Protein AF-A0A8H7B461-F1 (afdb_monomer)

Nearest PDB structures (foldseek):
  5g5c-assembly1_A-2  TM=7.232E-01  e=7.282E-02  Pyrococcus furiosus
  5g5m-assembly1_B  TM=7.305E-01  e=1.216E-01  Pyrococcus furiosus
  5lcn-assembly2_D  TM=7.227E-01  e=2.030E-01  Pyrococcus furiosus DSM 3638
  5g5m-assembly1_A  TM=7.298E-01  e=2.164E-01  Pyrococcus furiosus
  5lcn-assembly1_A  TM=4.298E-01  e=2.307E-01  Pyrococcus furiosus DSM 3638

Sequence (161 aa):
MIKWNYMSNFLVKWGEPAITSTSLQIGGVLGNPAHLPDIPLEETLLDESHNNNLLTCFKRNGFSNPIAYYLNDTLNEEYAERSENNGVLDFPILFIDTKRDTTCTLSMAPKMAEEQERYVENLTFETIEAGHWPHLERPAEINKLIKKWLVTKLGFVLLQL

InterPro domains:
  IPR029058 Alpha/Beta hydrolase fold [G3DSA:3.40.50.1820] (4-154)
  IPR029058 Alpha/Beta hydrolase fold [SSF53474] (46-150)

Organism: NCBI:txid1187904

Mean predicted aligned error: 7.68 Å

Solvent-accessible surface area (backbone atoms only — not comparable to full-atom values): 10128 Å² total; per-residue (Å²): 134,84,78,80,75,79,69,92,72,79,71,79,60,84,95,54,82,57,95,61,70,54,16,79,82,53,58,35,86,78,28,53,76,92,72,56,77,91,73,58,57,88,83,52,86,50,55,71,67,56,48,52,51,51,51,53,51,39,74,74,63,51,61,63,67,75,52,48,75,79,73,40,65,69,60,53,49,65,52,56,73,69,41,64,75,84,60,45,40,82,55,85,43,80,48,77,34,25,78,60,23,90,83,77,25,44,95,80,29,64,69,59,37,53,51,46,62,73,34,32,75,38,70,42,81,46,76,45,98,29,44,82,54,37,67,65,76,37,43,70,59,50,52,47,52,51,52,51,44,40,37,76,75,70,66,51,77,82,72,90,126

pLDDT: mean 84.19, std 16.37, range [23.03, 97.88]

Structure (mmCIF, N/CA/C/O backbone):
data_AF-A0A8H7B461-F1
#
_entry.id   AF-A0A8H7B461-F1
#
loop_
_atom_site.group_PDB
_atom_site.id
_atom_site.type_symbol
_atom_site.label_atom_id
_atom_site.label_alt_id
_atom_site.label_comp_id
_atom_site.label_asym_id
_atom_site.label_entity_id
_atom_site.label_seq_id
_atom_site.pdbx_PDB_ins_code
_atom_site.Cartn_x
_atom_site.Cartn_y
_atom_site.Cartn_z
_atom_site.occupancy
_atom_site.B_iso_or_equiv
_atom_site.auth_seq_id
_atom_site.auth_comp_id
_atom_site.auth_asym_id
_atom_site.auth_atom_id
_atom_site.pdbx_PDB_model_num
ATOM 1 N N . MET A 1 1 ? 18.172 -16.268 -14.153 1.00 27.38 1 MET A N 1
ATOM 2 C CA . MET A 1 1 ? 18.000 -16.516 -12.707 1.00 27.38 1 MET A CA 1
ATOM 3 C C . MET A 1 1 ? 18.497 -15.296 -11.950 1.00 27.38 1 MET A C 1
ATOM 5 O O . MET A 1 1 ? 19.620 -15.272 -11.446 1.00 27.38 1 MET A O 1
ATOM 9 N N . ILE A 1 2 ? 17.683 -14.242 -11.949 1.00 26.25 2 ILE A N 1
ATOM 10 C CA . ILE A 1 2 ? 17.952 -13.054 -11.146 1.00 26.25 2 ILE A CA 1
ATOM 11 C C . ILE A 1 2 ? 17.756 -13.472 -9.688 1.00 26.25 2 ILE A C 1
ATOM 13 O O . ILE A 1 2 ? 16.666 -13.845 -9.260 1.00 26.25 2 ILE A O 1
ATOM 17 N N . LYS A 1 3 ? 18.851 -13.504 -8.923 1.00 23.03 3 LYS A N 1
ATOM 18 C CA . LYS A 1 3 ? 18.783 -13.710 -7.477 1.00 23.03 3 LYS A CA 1
ATOM 19 C C . LYS A 1 3 ? 18.205 -12.440 -6.868 1.00 23.03 3 LYS A C 1
ATOM 21 O O . LYS A 1 3 ? 18.924 -11.459 -6.696 1.00 23.03 3 LYS A O 1
ATOM 26 N N . TRP A 1 4 ? 16.921 -12.473 -6.525 1.00 33.81 4 TRP A N 1
ATOM 27 C CA . TRP A 1 4 ? 16.349 -11.536 -5.568 1.00 33.81 4 TRP A CA 1
ATOM 28 C C . TRP A 1 4 ? 17.074 -11.744 -4.238 1.00 33.81 4 TRP A C 1
ATOM 30 O O . TRP A 1 4 ? 16.781 -12.670 -3.481 1.00 33.81 4 TRP A O 1
ATOM 40 N N . ASN A 1 5 ? 18.094 -10.926 -3.983 1.00 31.31 5 ASN A N 1
ATOM 41 C CA . ASN A 1 5 ? 18.723 -10.869 -2.675 1.00 31.31 5 ASN A CA 1
ATOM 42 C C . ASN A 1 5 ? 17.731 -10.186 -1.739 1.00 31.31 5 ASN A C 1
ATOM 44 O O . ASN A 1 5 ? 17.687 -8.962 -1.649 1.00 31.31 5 ASN A O 1
ATOM 48 N N . TYR A 1 6 ? 16.924 -10.989 -1.050 1.00 40.50 6 TYR A N 1
ATOM 49 C CA . TYR A 1 6 ? 16.232 -10.534 0.143 1.00 40.50 6 TYR A CA 1
ATOM 50 C C . TYR A 1 6 ? 17.296 -10.066 1.145 1.00 40.50 6 TYR A C 1
ATOM 52 O O . TYR A 1 6 ? 18.021 -10.874 1.728 1.00 40.50 6 TYR A O 1
ATOM 60 N N . MET A 1 7 ? 17.441 -8.750 1.296 1.00 39.16 7 MET A N 1
ATOM 61 C CA . MET A 1 7 ? 18.303 -8.162 2.314 1.00 39.16 7 MET A CA 1
ATOM 62 C C . MET A 1 7 ? 17.564 -8.235 3.646 1.00 39.16 7 MET A C 1
ATOM 64 O O . MET A 1 7 ? 16.820 -7.332 4.010 1.00 39.16 7 MET A O 1
ATOM 68 N N . SER A 1 8 ? 17.778 -9.322 4.385 1.00 38.62 8 SER A N 1
ATOM 69 C CA . SER A 1 8 ? 17.088 -9.630 5.644 1.00 38.62 8 SER A CA 1
ATOM 70 C C . SER A 1 8 ? 17.369 -8.662 6.805 1.00 38.62 8 SER A C 1
ATOM 72 O O . SER A 1 8 ? 16.963 -8.946 7.922 1.00 38.62 8 SER A O 1
ATOM 74 N N . ASN A 1 9 ? 18.078 -7.551 6.574 1.00 38.34 9 ASN A N 1
ATOM 75 C CA . ASN A 1 9 ? 18.570 -6.629 7.602 1.00 38.34 9 ASN A CA 1
ATOM 76 C C . ASN A 1 9 ? 18.492 -5.157 7.158 1.00 38.34 9 ASN A C 1
ATOM 78 O O . ASN A 1 9 ? 19.420 -4.386 7.412 1.00 38.34 9 ASN A O 1
ATOM 82 N N . PHE A 1 10 ? 17.420 -4.736 6.479 1.00 51.31 10 PHE A N 1
ATOM 83 C CA . PHE A 1 10 ? 17.194 -3.304 6.270 1.00 51.31 10 PHE A CA 1
ATOM 84 C C . PHE A 1 10 ? 16.659 -2.680 7.566 1.00 51.31 10 PHE A C 1
ATOM 86 O O . PHE A 1 10 ? 15.466 -2.442 7.729 1.00 51.31 10 PHE A O 1
ATOM 93 N N . LEU A 1 11 ? 17.548 -2.471 8.538 1.00 50.94 11 LEU A N 1
ATOM 94 C CA . LEU A 1 11 ? 17.248 -1.592 9.660 1.00 50.94 11 LEU A CA 1
ATOM 95 C C . LEU A 1 11 ? 17.226 -0.172 9.100 1.00 50.94 11 LEU A C 1
ATOM 97 O O . LEU A 1 11 ? 18.268 0.344 8.691 1.00 50.94 11 LEU A O 1
ATOM 101 N N . VAL A 1 12 ? 16.043 0.440 9.056 1.00 55.84 12 VAL A N 1
ATOM 102 C CA . VAL A 1 12 ? 15.899 1.867 8.759 1.00 55.84 12 VAL A CA 1
ATOM 103 C C . VAL A 1 12 ? 16.792 2.627 9.738 1.00 55.84 12 VAL A C 1
ATOM 105 O O . VAL A 1 12 ? 16.554 2.636 10.947 1.00 55.84 12 VAL A O 1
ATOM 108 N N . LYS A 1 13 ? 17.867 3.230 9.225 1.00 59.75 13 LYS A N 1
ATOM 109 C CA . LYS A 1 13 ? 18.731 4.098 10.019 1.00 59.75 13 LYS A CA 1
ATOM 110 C C . LYS A 1 13 ? 18.095 5.473 10.094 1.00 59.75 13 LYS A C 1
ATOM 112 O O . LYS A 1 13 ? 18.100 6.238 9.134 1.00 59.75 13 LYS A O 1
ATOM 117 N N . TRP A 1 14 ? 17.518 5.768 11.248 1.00 64.00 14 TRP A N 1
ATOM 118 C CA . TRP A 1 14 ? 16.858 7.040 11.496 1.00 64.00 14 TRP A CA 1
ATOM 119 C C . TRP A 1 14 ? 17.829 8.217 11.360 1.00 64.00 14 TRP A C 1
ATOM 121 O O . TRP A 1 14 ? 18.915 8.198 11.932 1.00 64.00 14 TRP A O 1
ATOM 131 N N . GLY A 1 15 ? 17.405 9.256 10.636 1.00 69.69 15 GLY A N 1
ATOM 132 C CA . GLY A 1 15 ? 18.179 10.486 10.441 1.00 69.69 15 GLY A CA 1
ATOM 133 C C . GLY A 1 15 ? 19.236 10.418 9.335 1.00 69.69 15 GLY A C 1
ATOM 134 O O . GLY A 1 15 ? 19.854 11.438 9.041 1.00 69.69 15 GLY A O 1
ATOM 135 N N . GLU A 1 16 ? 19.428 9.260 8.700 1.00 75.94 16 GLU A N 1
ATOM 136 C CA . GLU A 1 16 ? 20.249 9.139 7.494 1.00 75.94 16 GLU A CA 1
ATOM 137 C C . GLU A 1 16 ? 19.377 9.269 6.228 1.00 75.94 16 GLU A C 1
ATOM 139 O O . GLU A 1 16 ? 18.188 8.932 6.257 1.00 75.94 16 GLU A O 1
ATOM 144 N N . PRO A 1 17 ? 19.934 9.753 5.101 1.00 73.00 17 PRO A N 1
ATOM 145 C CA . PRO A 1 17 ? 19.207 9.793 3.838 1.00 73.00 17 PRO A CA 1
ATOM 146 C C . PRO A 1 17 ? 18.762 8.390 3.393 1.00 73.00 17 PRO A C 1
ATOM 148 O O . PRO A 1 17 ? 19.537 7.434 3.450 1.00 73.00 17 PRO A O 1
ATOM 151 N N . ALA A 1 18 ? 17.513 8.263 2.933 1.00 73.00 18 ALA A N 1
ATOM 152 C CA . ALA A 1 18 ? 16.991 7.008 2.394 1.00 73.00 18 ALA A CA 1
ATOM 153 C C . ALA A 1 18 ? 17.795 6.548 1.164 1.00 73.00 18 ALA A C 1
ATOM 155 O O . ALA A 1 18 ? 18.366 7.365 0.449 1.00 73.00 18 ALA A O 1
ATOM 156 N N . ILE A 1 19 ? 17.786 5.251 0.843 1.00 71.44 19 ILE A N 1
ATOM 157 C CA . ILE A 1 19 ? 18.539 4.711 -0.312 1.00 71.44 19 ILE A CA 1
ATOM 158 C C . ILE A 1 19 ? 18.161 5.351 -1.657 1.00 71.44 19 ILE A C 1
ATOM 160 O O . ILE A 1 19 ? 18.951 5.334 -2.594 1.00 71.44 19 ILE A O 1
ATOM 164 N N . THR A 1 20 ? 16.969 5.941 -1.752 1.00 74.69 20 THR A N 1
ATOM 165 C CA . THR A 1 20 ? 16.484 6.655 -2.935 1.00 74.69 20 THR A CA 1
ATOM 166 C C . THR A 1 20 ? 16.778 8.160 -2.906 1.00 74.69 20 THR A C 1
ATOM 168 O O . THR A 1 20 ? 16.506 8.839 -3.897 1.00 74.69 20 THR A O 1
ATOM 171 N N . SER A 1 21 ? 17.371 8.712 -1.843 1.00 76.94 21 SER A N 1
ATOM 172 C CA . SER A 1 21 ? 17.607 10.160 -1.707 1.00 76.94 21 SER A CA 1
ATOM 173 C C . SER A 1 21 ? 18.624 10.699 -2.716 1.00 76.94 21 SER A C 1
ATOM 175 O O . SER A 1 21 ? 18.620 11.883 -3.039 1.00 76.94 21 SER A O 1
ATOM 177 N N . THR A 1 22 ? 19.502 9.835 -3.228 1.00 79.75 22 THR A N 1
ATOM 178 C CA . THR A 1 22 ? 20.505 10.170 -4.247 1.00 79.75 22 THR A CA 1
ATOM 179 C C . THR A 1 22 ? 20.089 9.735 -5.651 1.00 79.75 22 THR A C 1
ATOM 181 O O . THR A 1 22 ? 20.884 9.874 -6.578 1.00 79.75 22 THR A O 1
ATOM 184 N N . SER A 1 23 ? 18.844 9.274 -5.852 1.00 78.44 23 SER A N 1
ATOM 185 C CA . SER A 1 23 ? 18.367 8.742 -7.143 1.00 78.44 23 SER A CA 1
ATOM 186 C C . SER A 1 23 ? 18.626 9.696 -8.307 1.00 78.44 23 SER A C 1
ATOM 188 O O . SER A 1 23 ? 19.055 9.264 -9.369 1.00 78.44 23 SER A O 1
ATOM 190 N N . LEU A 1 24 ? 18.436 11.005 -8.111 1.00 75.50 24 LEU A N 1
ATOM 191 C CA . LEU A 1 24 ? 18.713 11.999 -9.153 1.00 75.50 24 LEU A CA 1
ATOM 192 C C . LEU A 1 24 ? 20.197 12.043 -9.551 1.00 75.50 24 LEU A C 1
ATOM 194 O O . LEU A 1 24 ? 20.507 12.196 -10.728 1.00 75.50 24 LEU A O 1
ATOM 198 N N . GLN A 1 25 ? 21.110 11.866 -8.593 1.00 79.56 25 GLN A N 1
ATOM 199 C CA . GLN A 1 25 ? 22.557 11.874 -8.840 1.00 79.56 25 GLN A CA 1
ATOM 200 C C . GLN A 1 25 ? 23.012 10.629 -9.610 1.00 79.56 25 GLN A C 1
ATOM 202 O O . GLN A 1 25 ? 23.961 10.705 -10.386 1.00 79.56 25 GLN A O 1
ATOM 207 N N . ILE A 1 26 ? 22.329 9.496 -9.418 1.00 76.75 26 ILE A N 1
ATOM 208 C CA . ILE A 1 26 ? 22.660 8.215 -10.060 1.00 76.75 26 ILE A CA 1
ATOM 209 C C . ILE A 1 26 ? 21.842 7.932 -11.334 1.00 76.75 26 ILE A C 1
ATOM 211 O O . ILE A 1 26 ? 21.963 6.853 -11.912 1.00 76.75 26 ILE A O 1
ATOM 215 N N . GLY A 1 27 ? 21.039 8.895 -11.804 1.00 74.19 27 GLY A N 1
ATOM 216 C CA . GLY A 1 27 ? 20.271 8.786 -13.052 1.00 74.19 27 GLY A CA 1
ATOM 217 C C . GLY A 1 27 ? 18.899 8.111 -12.930 1.00 74.19 27 GLY A C 1
ATOM 218 O O . GLY A 1 27 ? 18.326 7.724 -13.943 1.00 74.19 27 GLY A O 1
ATOM 219 N N . GLY A 1 28 ? 18.361 7.990 -11.716 1.00 74.69 28 GLY A N 1
ATOM 220 C CA . GLY A 1 28 ? 17.060 7.397 -11.400 1.00 74.69 28 GLY A CA 1
ATOM 221 C C . GLY A 1 28 ? 17.162 6.300 -10.339 1.00 74.69 28 GLY A C 1
ATOM 222 O O . GLY A 1 28 ? 18.246 5.813 -10.038 1.00 74.69 28 GLY A O 1
ATOM 223 N N . VAL A 1 29 ? 16.020 5.874 -9.788 1.00 71.62 29 VAL A N 1
ATOM 224 C CA . VAL A 1 29 ? 15.956 4.799 -8.768 1.00 71.62 29 VAL A CA 1
ATOM 225 C C . VAL A 1 29 ? 16.550 3.484 -9.287 1.00 71.62 29 VAL A C 1
ATOM 227 O O . VAL A 1 29 ? 17.130 2.717 -8.527 1.00 71.62 29 VAL A O 1
ATOM 230 N N . LEU A 1 30 ? 16.432 3.240 -10.593 1.00 70.50 30 LEU A N 1
ATOM 231 C CA . LEU A 1 30 ? 16.970 2.054 -11.257 1.00 70.50 30 LEU A CA 1
ATOM 232 C C . LEU A 1 30 ? 18.292 2.339 -12.001 1.00 70.50 30 LEU A C 1
ATOM 234 O O . LEU A 1 30 ? 18.812 1.474 -12.699 1.00 70.50 30 LEU A O 1
ATOM 238 N N . GLY A 1 31 ? 18.857 3.540 -11.848 1.00 73.00 31 GLY A N 1
ATOM 239 C CA . GLY A 1 31 ? 20.052 3.974 -12.566 1.00 73.00 31 GLY A CA 1
ATOM 240 C C . GLY A 1 31 ? 19.810 4.216 -14.060 1.00 73.00 31 GLY A C 1
ATOM 241 O O . GLY A 1 31 ? 18.706 4.559 -14.480 1.00 73.00 31 GLY A O 1
ATOM 242 N N . ASN A 1 32 ? 20.860 4.055 -14.872 1.00 77.62 32 ASN A N 1
ATOM 243 C CA . ASN A 1 32 ? 20.802 4.287 -16.317 1.00 77.62 32 ASN A CA 1
ATOM 244 C C . ASN A 1 32 ? 19.852 3.280 -17.008 1.00 77.62 32 ASN A C 1
ATOM 246 O O . ASN A 1 32 ? 20.156 2.083 -16.998 1.00 77.62 32 ASN A O 1
ATOM 250 N N . PRO A 1 33 ? 18.781 3.741 -17.690 1.00 75.06 33 PRO A N 1
ATOM 251 C CA . PRO A 1 33 ? 17.843 2.870 -18.400 1.00 75.06 33 PRO A CA 1
ATOM 252 C C . PRO A 1 33 ? 18.496 1.920 -19.412 1.00 75.06 33 PRO A C 1
ATOM 254 O O . PRO A 1 33 ? 17.998 0.820 -19.622 1.00 75.06 33 PRO A O 1
ATOM 257 N N . ALA A 1 34 ? 19.628 2.310 -20.012 1.00 79.62 34 ALA A N 1
ATOM 258 C CA . ALA A 1 34 ? 20.362 1.480 -20.968 1.00 79.62 34 ALA A CA 1
ATOM 259 C C . ALA A 1 34 ? 21.005 0.226 -20.344 1.00 79.62 34 ALA A C 1
ATOM 261 O O . ALA A 1 34 ? 21.441 -0.658 -21.076 1.00 79.62 34 ALA A O 1
ATOM 262 N N . HIS A 1 35 ? 21.102 0.155 -19.013 1.00 80.75 35 HIS A N 1
ATOM 263 C CA . HIS A 1 35 ? 21.707 -0.962 -18.281 1.00 80.75 35 HIS A CA 1
ATOM 264 C C . HIS A 1 35 ? 20.687 -1.775 -17.474 1.00 80.75 35 HIS A C 1
ATOM 266 O O . HIS A 1 35 ? 21.085 -2.636 -16.687 1.00 80.75 35 HIS A O 1
ATOM 272 N N . LEU A 1 36 ? 19.388 -1.505 -17.633 1.00 81.00 36 LEU A N 1
ATOM 273 C CA . LEU A 1 36 ? 18.360 -2.286 -16.956 1.00 81.00 36 LEU A CA 1
ATOM 274 C C . LEU A 1 36 ? 18.298 -3.694 -17.557 1.00 81.00 36 LEU A C 1
ATOM 276 O O . LEU A 1 36 ? 18.273 -3.823 -18.781 1.00 81.00 36 LEU A O 1
ATOM 280 N N . PRO A 1 37 ? 18.291 -4.752 -16.728 1.00 82.19 37 PRO A N 1
ATOM 281 C CA . PRO A 1 37 ? 18.117 -6.101 -17.233 1.00 82.19 37 PRO A CA 1
ATOM 282 C C . PRO A 1 37 ? 16.696 -6.269 -17.774 1.00 82.19 37 PRO A C 1
ATOM 284 O O . PRO A 1 37 ? 15.734 -5.818 -17.150 1.00 82.19 37 PRO A O 1
ATOM 287 N N . ASP A 1 38 ? 16.560 -6.986 -18.886 1.00 84.75 38 ASP A N 1
ATOM 288 C CA . ASP A 1 38 ? 15.263 -7.514 -19.296 1.00 84.75 38 ASP A CA 1
ATOM 289 C C . ASP A 1 38 ? 14.856 -8.610 -18.304 1.00 84.75 38 ASP A C 1
ATOM 291 O O . ASP A 1 38 ? 15.493 -9.664 -18.221 1.00 84.75 38 ASP A O 1
ATOM 295 N N . ILE A 1 39 ? 13.819 -8.337 -17.511 1.00 86.12 39 ILE A N 1
ATOM 296 C CA . ILE A 1 39 ? 13.269 -9.282 -16.537 1.00 86.12 39 ILE A CA 1
ATOM 297 C C . ILE A 1 39 ? 12.132 -10.049 -17.222 1.00 86.12 39 ILE A C 1
ATOM 299 O O . ILE A 1 39 ? 11.150 -9.416 -17.623 1.00 86.12 39 ILE A O 1
ATOM 303 N N . PRO A 1 40 ? 12.229 -11.385 -17.368 1.00 91.19 40 PRO A N 1
ATOM 304 C CA . PRO A 1 40 ? 11.134 -12.182 -17.910 1.00 91.19 40 PRO A CA 1
ATOM 305 C C . PRO A 1 40 ? 9.868 -12.012 -17.065 1.00 91.19 40 PRO A C 1
ATOM 307 O O . PRO A 1 40 ? 9.948 -11.951 -15.837 1.00 91.19 40 PRO A O 1
ATOM 310 N N . LEU A 1 41 ? 8.698 -11.942 -17.706 1.00 90.25 41 LEU A N 1
ATOM 311 C CA . LEU A 1 41 ? 7.426 -11.671 -17.025 1.00 90.25 41 LEU A CA 1
ATOM 312 C C . LEU A 1 41 ? 7.131 -12.717 -15.940 1.00 90.25 41 LEU A C 1
ATOM 314 O O . LEU A 1 41 ? 6.666 -12.371 -14.857 1.00 90.25 41 LEU A O 1
ATOM 318 N N . GLU A 1 42 ? 7.476 -13.975 -16.207 1.00 91.50 42 GLU A N 1
ATOM 319 C CA . GLU A 1 42 ? 7.349 -15.108 -15.293 1.00 91.50 42 GLU A CA 1
ATOM 320 C C . GLU A 1 42 ? 8.234 -15.012 -14.038 1.00 91.50 42 GLU A C 1
ATOM 322 O O . GLU A 1 42 ? 7.963 -15.693 -13.050 1.00 91.50 42 GLU A O 1
ATOM 327 N N . GLU A 1 43 ? 9.277 -14.171 -14.050 1.00 90.69 43 GLU A N 1
ATOM 328 C CA . GLU A 1 43 ? 10.095 -13.859 -12.869 1.00 90.69 43 GLU A CA 1
ATOM 329 C C . GLU A 1 43 ? 9.508 -12.680 -12.051 1.00 90.69 43 GLU A C 1
ATOM 331 O O . GLU A 1 43 ? 10.119 -12.242 -11.072 1.00 90.69 43 GLU A O 1
ATOM 336 N N . THR A 1 44 ? 8.328 -12.162 -12.423 1.00 91.06 44 THR A N 1
ATOM 337 C CA . THR A 1 44 ? 7.625 -11.060 -11.741 1.00 91.06 44 THR A CA 1
ATOM 338 C C . THR A 1 44 ? 6.310 -11.514 -11.087 1.00 91.06 44 THR A C 1
ATOM 340 O O . THR A 1 44 ? 5.895 -12.662 -11.206 1.00 91.06 44 THR A O 1
ATOM 343 N N . LEU A 1 45 ? 5.629 -10.594 -10.392 1.00 90.81 45 LEU A N 1
ATOM 344 C CA . LEU A 1 45 ? 4.280 -10.811 -9.843 1.00 90.81 45 LEU A CA 1
ATOM 345 C C . LEU A 1 45 ? 3.153 -10.521 -10.851 1.00 90.81 45 LEU A C 1
ATOM 347 O O . LEU A 1 45 ? 1.979 -10.622 -10.502 1.00 90.81 45 LEU A O 1
ATOM 351 N N . LEU A 1 46 ? 3.494 -10.089 -12.065 1.00 93.31 46 LEU A N 1
ATOM 352 C CA . LEU A 1 46 ? 2.539 -9.636 -13.068 1.00 93.31 46 LEU A CA 1
ATOM 353 C C . LEU A 1 46 ? 2.197 -10.774 -14.032 1.00 93.31 46 LEU A C 1
ATOM 355 O O . LEU A 1 46 ? 3.070 -11.524 -14.458 1.00 93.31 46 LEU A O 1
ATOM 359 N N . ASP A 1 47 ? 0.930 -10.851 -14.431 1.00 93.50 47 ASP A N 1
ATOM 360 C CA . ASP A 1 47 ? 0.523 -11.637 -15.600 1.00 93.50 47 ASP A CA 1
ATOM 361 C C . ASP A 1 47 ? 0.511 -10.775 -16.879 1.00 93.50 47 ASP A C 1
ATOM 363 O O . ASP A 1 47 ? 0.781 -9.567 -16.861 1.00 93.50 47 ASP A O 1
ATOM 367 N N . GLU A 1 48 ? 0.178 -11.396 -18.013 1.00 96.00 48 GLU A N 1
ATOM 368 C CA . GLU A 1 48 ? 0.115 -10.712 -19.309 1.00 96.00 48 GLU A CA 1
ATOM 369 C C . GLU A 1 48 ? -0.884 -9.550 -19.325 1.00 96.00 48 GLU A C 1
ATOM 371 O O . GLU A 1 48 ? -0.619 -8.517 -19.943 1.00 96.00 48 GLU A O 1
ATOM 376 N N . SER A 1 49 ? -2.020 -9.688 -18.638 1.00 96.12 49 SER A N 1
ATOM 377 C CA . SER A 1 49 ? -3.043 -8.643 -18.566 1.00 96.12 49 SER A CA 1
ATOM 378 C C . SER A 1 49 ? -2.516 -7.427 -17.811 1.00 96.12 49 SER A C 1
ATOM 380 O O . SER A 1 49 ? -2.601 -6.301 -18.310 1.00 96.12 49 SER A O 1
ATOM 382 N N . HIS A 1 50 ? -1.900 -7.639 -16.644 1.00 94.81 50 HIS A N 1
ATOM 383 C CA . HIS A 1 50 ? -1.269 -6.569 -15.873 1.00 94.81 50 HIS A CA 1
ATOM 384 C C . HIS A 1 50 ? -0.193 -5.859 -16.697 1.00 94.81 50 HIS A C 1
ATOM 386 O O . HIS A 1 50 ? -0.211 -4.631 -16.803 1.00 94.81 50 HIS A O 1
ATOM 392 N N . ASN A 1 51 ? 0.705 -6.620 -17.330 1.00 93.94 51 ASN A N 1
ATOM 393 C CA . ASN A 1 51 ? 1.787 -6.062 -18.134 1.00 93.94 51 ASN A CA 1
ATOM 394 C C . ASN A 1 51 ? 1.256 -5.236 -19.317 1.00 93.94 51 ASN A C 1
ATOM 396 O O . ASN A 1 51 ? 1.662 -4.091 -19.512 1.00 93.94 51 ASN A O 1
ATOM 400 N N . ASN A 1 52 ? 0.292 -5.769 -20.071 1.00 96.81 52 ASN A N 1
ATOM 401 C CA . ASN A 1 52 ? -0.304 -5.068 -21.210 1.00 96.81 52 ASN A CA 1
ATOM 402 C C . ASN A 1 52 ? -1.016 -3.776 -20.789 1.00 96.81 52 ASN A C 1
ATOM 404 O O . ASN A 1 52 ? -0.890 -2.749 -21.467 1.00 96.81 52 ASN A O 1
ATOM 408 N N . ASN A 1 53 ? -1.726 -3.797 -19.658 1.00 96.56 53 ASN A N 1
ATOM 409 C CA . ASN A 1 53 ? -2.394 -2.615 -19.118 1.00 96.56 53 ASN A CA 1
ATOM 410 C C . ASN A 1 53 ? -1.389 -1.552 -18.662 1.00 96.56 53 ASN A C 1
ATOM 412 O O . ASN A 1 53 ? -1.537 -0.383 -19.022 1.00 96.56 53 ASN A O 1
ATOM 416 N N . LEU A 1 54 ? -0.338 -1.946 -17.937 1.00 93.81 54 LEU A N 1
ATOM 417 C CA . LEU A 1 54 ? 0.733 -1.037 -17.522 1.00 93.81 54 LEU A CA 1
ATOM 418 C C . LEU A 1 54 ? 1.424 -0.416 -18.740 1.00 93.81 54 LEU A C 1
ATOM 420 O O . LEU A 1 54 ? 1.525 0.808 -18.823 1.00 93.81 54 LEU A O 1
ATOM 424 N N . LEU A 1 55 ? 1.817 -1.227 -19.727 1.00 94.19 55 LEU A N 1
ATOM 425 C CA . LEU A 1 55 ? 2.440 -0.745 -20.961 1.00 94.19 55 LEU A CA 1
ATOM 426 C C . LEU A 1 55 ? 1.536 0.232 -21.712 1.00 94.19 55 LEU A C 1
ATOM 428 O O . LEU A 1 55 ? 2.003 1.280 -22.149 1.00 94.19 55 LEU A O 1
ATOM 432 N N . THR A 1 56 ? 0.248 -0.082 -21.851 1.00 97.25 56 THR A N 1
ATOM 433 C CA . THR A 1 56 ? -0.720 0.795 -22.525 1.00 97.25 56 THR A CA 1
ATOM 434 C C . THR A 1 56 ? -0.848 2.133 -21.798 1.00 97.25 56 THR A C 1
ATOM 436 O O . THR A 1 56 ? -0.756 3.192 -22.423 1.00 97.25 56 THR A O 1
ATOM 439 N N . CYS A 1 57 ? -1.005 2.103 -20.474 1.00 95.50 57 CYS A N 1
ATOM 440 C CA . CYS A 1 57 ? -1.130 3.303 -19.655 1.00 95.50 57 CYS A CA 1
ATOM 441 C C . CYS A 1 57 ? 0.134 4.169 -19.701 1.00 95.50 57 CYS A C 1
ATOM 443 O O . CYS A 1 57 ? 0.033 5.366 -19.975 1.00 95.50 57 CYS A O 1
ATOM 445 N N . PHE A 1 58 ? 1.316 3.587 -19.487 1.00 94.06 58 PHE A N 1
ATOM 446 C CA . PHE A 1 58 ? 2.570 4.340 -19.436 1.00 94.06 58 PHE A CA 1
ATOM 447 C C . PHE A 1 58 ? 3.054 4.801 -20.812 1.00 94.06 58 PHE A C 1
ATOM 449 O O . PHE A 1 58 ? 3.603 5.895 -20.910 1.00 94.06 58 PHE A O 1
ATOM 456 N N . LYS A 1 59 ? 2.786 4.058 -21.896 1.00 95.56 59 LYS A N 1
ATOM 457 C CA . LYS A 1 59 ? 3.050 4.550 -23.262 1.00 95.56 59 LYS A CA 1
ATOM 458 C C . LYS A 1 59 ? 2.198 5.768 -23.609 1.00 95.56 59 LYS A C 1
ATOM 460 O O . LYS A 1 59 ? 2.672 6.655 -24.309 1.00 95.56 59 LYS A O 1
ATOM 465 N N . ARG A 1 60 ? 0.950 5.813 -23.131 1.00 96.88 60 ARG A N 1
ATOM 466 C CA . ARG A 1 60 ? 0.041 6.940 -23.380 1.00 96.88 60 ARG A CA 1
ATOM 467 C C . ARG A 1 60 ? 0.347 8.145 -22.492 1.00 96.88 60 ARG A C 1
ATOM 469 O O . ARG A 1 60 ? 0.316 9.270 -22.972 1.00 96.88 60 ARG A O 1
ATOM 476 N N . ASN A 1 61 ? 0.585 7.911 -21.204 1.00 95.31 61 ASN A N 1
ATOM 477 C CA . ASN A 1 61 ? 0.588 8.966 -20.188 1.00 95.31 61 ASN A CA 1
ATOM 478 C C . ASN A 1 61 ? 1.997 9.361 -19.712 1.00 95.31 61 ASN A C 1
ATOM 480 O O . ASN A 1 61 ? 2.151 10.398 -19.069 1.00 95.31 61 ASN A O 1
ATOM 484 N N . GLY A 1 62 ? 3.015 8.541 -19.989 1.00 91.81 62 GLY A N 1
ATOM 485 C CA . GLY A 1 62 ? 4.345 8.688 -19.403 1.00 91.81 62 GLY A CA 1
ATOM 486 C C . GLY A 1 62 ? 4.355 8.503 -17.880 1.00 91.81 62 GLY A C 1
ATOM 487 O O . GLY A 1 62 ? 3.375 8.068 -17.275 1.00 91.81 62 GLY A O 1
ATOM 488 N N . PHE A 1 63 ? 5.484 8.845 -17.255 1.00 88.12 63 PHE A N 1
ATOM 489 C CA . PHE A 1 63 ? 5.703 8.709 -15.806 1.00 88.12 63 PHE A CA 1
ATOM 490 C C . PHE A 1 63 ? 5.602 10.032 -15.036 1.00 88.12 63 PHE A C 1
ATOM 492 O O . PHE A 1 63 ? 5.579 10.017 -13.808 1.00 88.12 63 PHE A O 1
ATOM 499 N N . SER A 1 64 ? 5.517 11.177 -15.718 1.00 88.06 64 SER A N 1
ATOM 500 C CA . SER A 1 64 ? 5.545 12.489 -15.057 1.00 88.06 64 SER A CA 1
ATOM 501 C C . SER A 1 64 ? 4.399 12.675 -14.061 1.00 88.06 64 SER A C 1
ATOM 503 O O . SER A 1 64 ? 4.620 13.203 -12.979 1.00 88.06 64 SER A O 1
ATOM 505 N N . ASN A 1 65 ? 3.198 12.192 -14.389 1.00 89.69 65 ASN A N 1
ATOM 506 C CA . ASN A 1 65 ? 2.025 12.323 -13.521 1.00 89.69 65 ASN A CA 1
ATOM 507 C C . A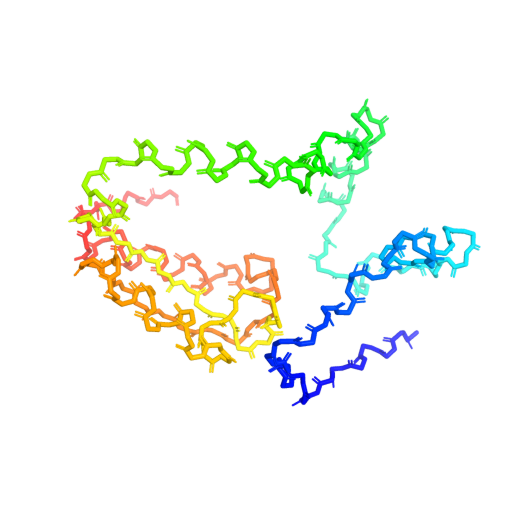SN A 1 65 ? 2.177 11.565 -12.189 1.00 89.69 65 ASN A C 1
ATOM 509 O O . ASN A 1 65 ? 2.044 12.201 -11.148 1.00 89.69 65 ASN A O 1
ATOM 513 N N . PRO A 1 66 ? 2.481 10.250 -12.164 1.00 89.56 66 PRO A N 1
ATOM 514 C CA . PRO A 1 66 ? 2.714 9.560 -10.896 1.00 89.56 66 PRO A CA 1
ATOM 515 C C . PRO A 1 66 ? 3.941 10.097 -10.147 1.00 89.56 66 PRO A C 1
ATOM 517 O O . PRO A 1 66 ? 3.908 10.165 -8.924 1.00 89.56 66 PRO A O 1
ATOM 520 N N . ILE A 1 67 ? 4.992 10.543 -10.847 1.00 85.19 67 ILE A N 1
ATOM 521 C CA . ILE A 1 67 ? 6.167 11.151 -10.199 1.00 85.19 67 ILE A CA 1
ATOM 522 C C . ILE A 1 67 ? 5.813 12.484 -9.522 1.00 85.19 67 ILE A C 1
ATOM 524 O O . ILE A 1 67 ? 6.362 12.786 -8.467 1.00 85.19 67 ILE A O 1
ATOM 528 N N . ALA A 1 68 ? 4.882 13.267 -10.074 1.00 89.19 68 ALA A N 1
ATOM 529 C CA . ALA A 1 68 ? 4.509 14.568 -9.520 1.00 89.19 68 ALA A CA 1
ATOM 530 C C . ALA A 1 68 ? 3.994 14.494 -8.072 1.00 89.19 68 ALA A C 1
ATOM 532 O O . ALA A 1 68 ? 4.173 15.453 -7.327 1.00 89.19 68 ALA A O 1
ATOM 533 N N . TYR A 1 69 ? 3.438 13.361 -7.632 1.00 87.69 69 TYR A N 1
ATOM 534 C CA . TYR A 1 69 ? 3.046 13.166 -6.229 1.00 87.69 69 TYR A CA 1
ATOM 535 C C . TYR A 1 69 ? 4.219 13.334 -5.246 1.00 87.69 69 TYR A C 1
ATOM 537 O O . TYR A 1 69 ? 3.997 13.759 -4.118 1.00 87.69 69 TYR A O 1
ATOM 545 N N . TYR A 1 70 ? 5.454 13.073 -5.688 1.00 85.12 70 TYR A N 1
ATOM 546 C CA . TYR A 1 70 ? 6.680 13.168 -4.884 1.00 85.12 70 TYR A CA 1
ATOM 547 C C . TYR A 1 70 ? 7.397 14.522 -4.999 1.00 85.12 70 TYR A C 1
ATOM 549 O O . TYR A 1 70 ? 8.495 14.681 -4.478 1.00 85.12 70 TYR A O 1
ATOM 557 N N . LEU A 1 71 ? 6.839 15.479 -5.747 1.00 86.31 71 LEU A N 1
ATOM 558 C CA . LEU A 1 71 ? 7.486 16.770 -6.024 1.00 86.31 71 LEU A CA 1
ATOM 559 C C . LEU A 1 71 ? 6.812 17.949 -5.310 1.00 86.31 71 LEU A C 1
ATOM 561 O O . LEU A 1 71 ? 7.152 19.097 -5.580 1.00 86.31 71 LEU A O 1
ATOM 565 N N . ASN A 1 72 ? 5.835 17.680 -4.443 1.00 89.75 72 ASN A N 1
ATOM 566 C CA . ASN A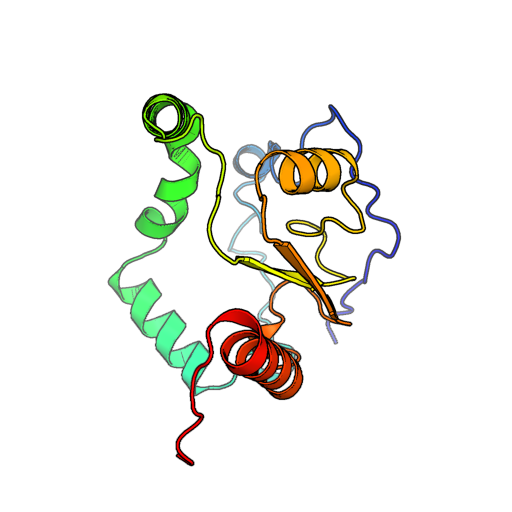 1 72 ? 4.940 18.695 -3.884 1.00 89.75 72 ASN A CA 1
ATOM 567 C C . ASN A 1 72 ? 4.924 18.707 -2.347 1.00 89.75 72 ASN A C 1
ATOM 569 O O . ASN A 1 72 ? 3.932 19.124 -1.762 1.00 89.75 72 ASN A O 1
ATOM 573 N N . ASP A 1 73 ? 6.007 18.280 -1.692 1.00 87.75 73 ASP A N 1
ATOM 574 C CA . ASP A 1 73 ? 6.063 18.103 -0.231 1.00 87.75 73 ASP A CA 1
ATOM 575 C C . ASP A 1 73 ? 5.588 19.338 0.553 1.00 87.75 73 ASP A C 1
ATOM 577 O O . ASP A 1 73 ? 4.708 19.208 1.397 1.00 87.75 73 ASP A O 1
ATOM 581 N N . THR A 1 74 ? 6.068 20.542 0.216 1.00 92.38 74 THR A N 1
ATOM 582 C CA . THR A 1 74 ? 5.643 21.792 0.881 1.00 92.38 74 THR A CA 1
ATOM 583 C C . THR A 1 74 ? 4.145 22.056 0.731 1.00 92.38 74 THR A C 1
ATOM 585 O O . THR A 1 74 ? 3.473 22.382 1.702 1.00 92.38 74 THR A O 1
ATOM 588 N N . LEU A 1 75 ? 3.593 21.879 -0.474 1.00 94.06 75 LEU A N 1
ATOM 589 C CA . LEU A 1 75 ? 2.161 22.089 -0.709 1.00 94.06 75 LEU A CA 1
ATOM 590 C C . LEU A 1 75 ? 1.312 21.007 -0.033 1.00 94.06 75 LEU A C 1
ATOM 592 O O . LEU A 1 75 ? 0.206 21.290 0.422 1.00 94.06 75 LEU A O 1
ATOM 596 N N . ASN A 1 76 ? 1.818 19.775 0.035 1.00 93.50 76 ASN A N 1
ATOM 597 C CA . ASN A 1 76 ? 1.168 18.682 0.747 1.00 93.50 76 ASN A CA 1
ATOM 598 C C . ASN A 1 76 ? 1.140 18.953 2.260 1.00 93.50 76 ASN A C 1
ATOM 600 O O . ASN A 1 76 ? 0.125 18.677 2.894 1.00 93.50 76 ASN A O 1
ATOM 604 N N . GLU A 1 77 ? 2.208 19.523 2.825 1.00 92.81 77 GLU A N 1
ATOM 605 C CA . GLU A 1 77 ? 2.281 19.936 4.232 1.00 92.81 77 GLU A CA 1
ATOM 606 C C . GLU A 1 77 ? 1.298 21.078 4.531 1.00 92.81 77 GLU A C 1
ATOM 608 O O . GLU A 1 77 ? 0.439 20.929 5.397 1.00 92.81 77 GLU A O 1
ATOM 613 N N . GLU A 1 78 ? 1.313 22.153 3.734 1.00 95.25 78 GLU A N 1
ATOM 614 C CA . GLU A 1 78 ? 0.342 23.258 3.840 1.00 95.25 78 GLU A CA 1
ATOM 615 C C . GLU A 1 78 ? -1.115 22.785 3.691 1.00 95.25 78 GLU A C 1
ATOM 617 O O . GLU A 1 78 ? -2.045 23.354 4.272 1.00 95.25 78 GLU A O 1
ATOM 622 N N . TYR A 1 79 ? -1.350 21.765 2.863 1.00 93.81 79 TYR A N 1
ATOM 623 C CA . TYR A 1 79 ? -2.665 21.150 2.729 1.00 93.81 79 TYR A CA 1
ATOM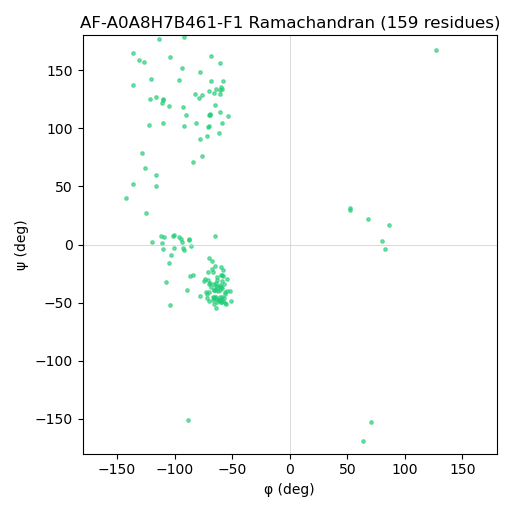 624 C C . TYR A 1 79 ? -3.029 20.325 3.968 1.00 93.81 79 TYR A C 1
ATOM 626 O O . TYR A 1 79 ? -4.158 20.424 4.449 1.00 93.81 79 TYR A O 1
ATOM 634 N N . ALA A 1 80 ? -2.088 19.550 4.510 1.00 92.00 80 ALA A N 1
ATOM 635 C CA . ALA A 1 80 ? -2.292 18.733 5.702 1.00 92.00 80 ALA A CA 1
ATOM 636 C C . ALA A 1 80 ? -2.601 19.578 6.949 1.00 92.00 80 ALA A C 1
ATOM 638 O O . ALA A 1 80 ? -3.394 19.146 7.785 1.00 92.00 80 ALA A O 1
ATOM 639 N N . GLU A 1 81 ? -2.081 20.806 7.048 1.00 93.38 81 GLU A N 1
ATOM 640 C CA . GLU A 1 81 ? -2.438 21.763 8.111 1.00 93.38 81 GLU A CA 1
ATOM 641 C C . GLU A 1 81 ? -3.934 22.123 8.136 1.00 93.38 81 GLU A C 1
ATOM 643 O O . GLU A 1 81 ? -4.453 22.580 9.153 1.00 93.38 81 GLU A O 1
ATOM 648 N N . ARG A 1 82 ? -4.654 21.894 7.031 1.00 95.12 82 ARG A N 1
ATOM 649 C CA . ARG A 1 82 ? -6.103 22.128 6.921 1.00 95.12 82 ARG A CA 1
ATOM 650 C C . ARG A 1 82 ? -6.939 20.933 7.374 1.00 95.12 82 ARG A C 1
ATOM 652 O O . ARG A 1 82 ? -8.157 20.965 7.207 1.00 95.12 82 ARG A O 1
ATOM 659 N N . SER A 1 83 ? -6.307 19.878 7.886 1.00 92.88 83 SER A N 1
ATOM 660 C CA . SER A 1 83 ? -7.008 18.678 8.333 1.00 92.88 83 SER A CA 1
ATOM 661 C C . SER A 1 83 ? -8.018 19.009 9.427 1.00 92.88 83 SER A C 1
ATOM 663 O O . SER A 1 83 ? -7.718 19.698 10.403 1.00 92.88 83 SER A O 1
ATOM 665 N N . GLU A 1 84 ? -9.223 18.470 9.281 1.00 94.06 84 GLU A N 1
ATOM 666 C CA . GLU A 1 84 ? -10.225 18.513 10.339 1.00 94.06 84 GLU A CA 1
ATOM 667 C C . GLU A 1 84 ? -9.797 17.626 11.516 1.00 94.06 84 GLU A C 1
ATOM 669 O O . GLU A 1 84 ? -8.909 16.779 11.390 1.00 94.06 84 GLU A O 1
ATOM 674 N N . ASN A 1 85 ? -10.407 17.845 12.683 1.00 94.38 85 ASN A N 1
ATOM 675 C CA . ASN A 1 85 ? -10.134 17.070 13.897 1.00 94.38 85 ASN A CA 1
ATOM 676 C C . ASN A 1 85 ? -8.636 16.995 14.276 1.00 94.38 85 ASN A C 1
ATOM 678 O O . ASN A 1 85 ? -8.170 16.008 14.839 1.00 94.38 85 ASN A O 1
ATOM 682 N N . ASN A 1 86 ? -7.853 18.027 13.933 1.00 92.44 86 ASN A N 1
ATOM 683 C CA . ASN A 1 86 ? -6.396 18.055 14.113 1.00 92.44 86 ASN A CA 1
ATOM 684 C C . ASN A 1 86 ? -5.675 16.831 13.503 1.00 92.44 86 ASN A C 1
ATOM 686 O O . ASN A 1 86 ? -4.660 16.383 14.035 1.00 92.44 86 ASN A O 1
ATOM 690 N N . GLY A 1 87 ? -6.214 16.267 12.416 1.00 93.25 87 GLY A N 1
ATOM 691 C CA . GLY A 1 87 ? -5.656 15.096 11.735 1.00 93.25 87 GLY A CA 1
ATOM 692 C C . GLY A 1 87 ? -5.981 13.744 12.383 1.00 93.25 87 GLY A C 1
ATOM 693 O O . GLY A 1 87 ? -5.502 12.722 11.896 1.00 93.25 87 GLY A O 1
ATOM 694 N N . VAL A 1 88 ? -6.785 13.708 13.451 1.00 96.56 88 VAL A N 1
ATOM 695 C CA . VAL A 1 88 ? -7.213 12.457 14.091 1.00 96.56 88 VAL A CA 1
ATOM 696 C C . VAL A 1 88 ? -8.305 11.774 13.261 1.00 96.56 88 VAL A C 1
ATOM 698 O O . VAL A 1 88 ? -9.326 12.379 12.927 1.00 96.56 88 VAL A O 1
ATOM 701 N N . LEU A 1 89 ? -8.101 10.490 12.965 1.00 96.75 89 LEU A N 1
ATOM 702 C CA . LEU A 1 89 ? -9.053 9.604 12.301 1.00 96.75 89 LEU A CA 1
ATOM 703 C C . LEU A 1 89 ? -9.900 8.878 13.359 1.00 96.75 89 LEU A C 1
ATOM 705 O O . LEU A 1 89 ? -9.451 7.913 13.981 1.00 96.75 89 LEU A O 1
ATOM 709 N N . ASP A 1 90 ? -11.135 9.340 13.548 1.00 96.06 90 ASP A N 1
ATOM 710 C CA . ASP A 1 90 ? -12.102 8.847 14.546 1.00 96.06 90 ASP A CA 1
ATOM 711 C C . ASP A 1 90 ? -13.073 7.776 13.996 1.00 96.06 90 ASP A C 1
ATOM 713 O O . ASP A 1 90 ? -13.974 7.288 14.684 1.00 96.06 90 ASP A O 1
ATOM 717 N N . PHE A 1 91 ? -12.875 7.355 12.747 1.00 95.12 91 PHE A N 1
ATOM 718 C CA . PHE A 1 91 ? -13.646 6.309 12.078 1.00 95.12 91 PHE A CA 1
ATOM 719 C C . PHE A 1 91 ? -12.868 4.983 11.995 1.00 95.12 91 PHE A C 1
ATOM 721 O O . PHE A 1 91 ? -11.646 4.961 12.147 1.00 95.12 91 PHE A O 1
ATOM 728 N N . PRO A 1 92 ? -13.547 3.839 11.764 1.00 97.00 92 PRO A N 1
ATOM 729 C CA . PRO A 1 92 ? -12.869 2.551 11.675 1.00 97.00 92 PRO A CA 1
ATOM 730 C C . PRO A 1 92 ? -11.839 2.522 10.539 1.00 97.00 92 PRO A C 1
ATOM 732 O O . PRO A 1 92 ? -12.174 2.786 9.384 1.00 97.00 92 PRO A O 1
ATOM 735 N N . ILE A 1 93 ? -10.617 2.091 10.855 1.00 97.38 93 ILE A N 1
ATOM 736 C CA . ILE A 1 93 ? -9.519 1.886 9.901 1.00 97.38 93 ILE A CA 1
ATOM 737 C C . ILE A 1 93 ? -9.060 0.425 9.942 1.00 97.38 93 ILE A C 1
ATOM 739 O O . ILE A 1 93 ? -9.004 -0.200 11.003 1.00 97.38 93 ILE A O 1
ATOM 743 N N . LEU A 1 94 ? -8.707 -0.123 8.778 1.00 96.94 94 LEU A N 1
ATOM 744 C CA . LEU A 1 94 ? -7.923 -1.350 8.656 1.00 96.94 94 LEU A CA 1
ATOM 745 C C . LEU A 1 94 ? -6.543 -1.001 8.109 1.00 96.94 94 LEU A C 1
ATOM 747 O O . LEU A 1 94 ? -6.435 -0.495 6.994 1.00 96.94 94 LEU A O 1
ATOM 751 N N . PHE A 1 95 ? -5.506 -1.341 8.865 1.00 95.62 95 PHE A N 1
ATOM 752 C CA . PHE A 1 95 ? -4.132 -1.344 8.389 1.00 95.62 95 PHE A CA 1
ATOM 753 C C . PHE A 1 95 ? -3.639 -2.790 8.289 1.00 95.62 95 PHE A C 1
ATOM 755 O O . PHE A 1 95 ? -3.709 -3.545 9.260 1.00 95.62 95 PHE A O 1
ATOM 762 N N . ILE A 1 96 ? -3.169 -3.184 7.103 1.00 95.44 96 ILE A N 1
ATOM 763 C CA . ILE A 1 96 ? -2.572 -4.502 6.869 1.00 95.44 96 ILE A CA 1
ATOM 764 C C . ILE A 1 96 ? -1.079 -4.298 6.640 1.00 95.44 96 ILE A C 1
ATOM 766 O O . ILE A 1 96 ? -0.665 -3.865 5.567 1.00 95.44 96 ILE A O 1
ATOM 770 N N . ASP A 1 97 ? -0.289 -4.626 7.652 1.00 93.56 97 ASP A N 1
ATOM 771 C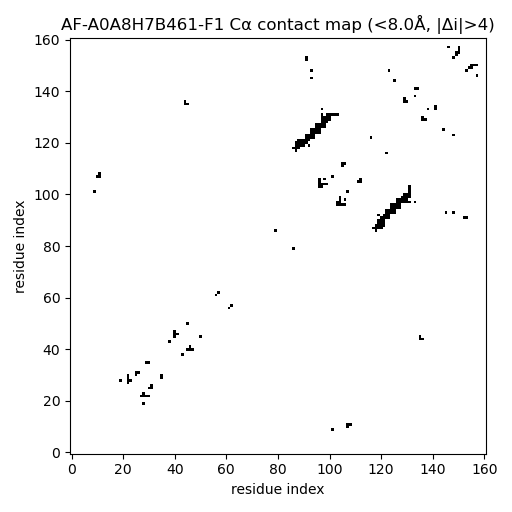 CA . ASP A 1 97 ? 1.164 -4.581 7.592 1.00 93.56 97 ASP A CA 1
ATOM 772 C C . ASP A 1 97 ? 1.722 -5.800 6.843 1.00 93.56 97 ASP A C 1
ATOM 774 O O . ASP A 1 97 ? 1.178 -6.910 6.899 1.00 93.56 97 ASP A O 1
ATOM 778 N N . THR A 1 98 ? 2.846 -5.616 6.161 1.00 91.38 98 THR A N 1
ATOM 779 C CA . THR A 1 98 ? 3.524 -6.679 5.417 1.00 91.38 98 THR A CA 1
ATOM 780 C C . THR A 1 98 ? 4.940 -6.835 5.945 1.00 91.38 98 THR A C 1
ATOM 782 O O . THR A 1 98 ? 5.713 -5.885 6.022 1.00 91.38 98 THR A O 1
ATOM 785 N N . LYS A 1 99 ? 5.308 -8.055 6.346 1.00 87.56 99 LYS A N 1
ATOM 786 C CA . LYS A 1 99 ? 6.558 -8.256 7.102 1.00 87.56 99 LYS A CA 1
ATOM 787 C C . LYS A 1 99 ? 7.840 -8.062 6.295 1.00 87.56 99 LYS A C 1
ATOM 789 O O . LYS A 1 99 ? 8.925 -8.096 6.870 1.00 87.56 99 LYS A O 1
ATOM 794 N N . ARG A 1 100 ? 7.747 -7.977 4.966 1.00 85.81 100 ARG A N 1
ATOM 795 C CA . ARG A 1 100 ? 8.907 -7.882 4.066 1.00 85.81 100 ARG A CA 1
ATOM 796 C C . ARG A 1 100 ? 8.906 -6.607 3.234 1.00 85.81 100 ARG A C 1
ATOM 798 O O . ARG A 1 100 ? 9.802 -6.453 2.408 1.00 85.81 100 ARG A O 1
ATOM 805 N N . ASP A 1 101 ? 7.931 -5.724 3.426 1.00 85.19 101 ASP A N 1
ATOM 806 C CA . ASP A 1 101 ? 7.991 -4.381 2.867 1.00 85.19 101 ASP A CA 1
ATOM 807 C C . ASP A 1 101 ? 8.912 -3.523 3.732 1.00 85.19 101 ASP A C 1
ATOM 809 O O . ASP A 1 101 ? 8.750 -3.438 4.942 1.00 85.19 101 ASP A O 1
ATOM 813 N N . THR A 1 102 ? 9.905 -2.900 3.110 1.00 75.69 102 THR A N 1
ATOM 814 C CA . THR A 1 102 ? 10.866 -2.022 3.787 1.00 75.69 102 THR A CA 1
ATOM 815 C C . THR A 1 102 ? 10.436 -0.556 3.790 1.00 75.69 102 THR A C 1
ATOM 817 O O . THR A 1 102 ? 11.133 0.279 4.360 1.00 75.69 102 THR A O 1
ATOM 820 N N . THR A 1 103 ? 9.334 -0.226 3.118 1.00 75.25 103 THR A N 1
ATOM 821 C CA . THR A 1 103 ? 8.838 1.138 2.931 1.00 75.25 103 THR A CA 1
ATOM 822 C C . THR A 1 103 ? 7.642 1.425 3.830 1.00 75.25 103 THR A C 1
ATOM 824 O O . THR A 1 103 ? 7.671 2.405 4.571 1.00 75.25 103 THR A O 1
ATOM 827 N N . CYS A 1 104 ? 6.610 0.580 3.800 1.00 71.38 104 CYS A N 1
ATOM 828 C CA . CYS A 1 104 ? 5.343 0.818 4.497 1.00 71.38 104 CYS A CA 1
ATOM 829 C C . CYS A 1 104 ? 5.072 -0.222 5.592 1.00 71.38 104 CYS A C 1
ATOM 831 O O . CYS A 1 104 ? 3.986 -0.798 5.641 1.00 71.38 104 CYS A O 1
ATOM 833 N N . THR A 1 105 ? 6.045 -0.458 6.478 1.00 76.62 105 THR A N 1
ATOM 834 C CA . THR A 1 105 ? 5.873 -1.386 7.603 1.00 76.62 105 THR A CA 1
ATOM 835 C C . THR A 1 105 ? 5.963 -0.697 8.956 1.00 76.62 105 THR A C 1
ATOM 837 O O . THR A 1 105 ? 6.934 -0.009 9.270 1.00 76.62 105 THR A O 1
ATOM 840 N N . LEU A 1 106 ? 4.949 -0.912 9.790 1.00 80.50 106 LEU A N 1
ATOM 841 C CA . LEU A 1 106 ? 4.925 -0.401 11.161 1.00 80.50 106 LEU A CA 1
ATOM 842 C C . LEU A 1 106 ? 5.622 -1.364 12.122 1.00 80.50 106 LEU A C 1
ATOM 844 O O . LEU A 1 106 ? 6.2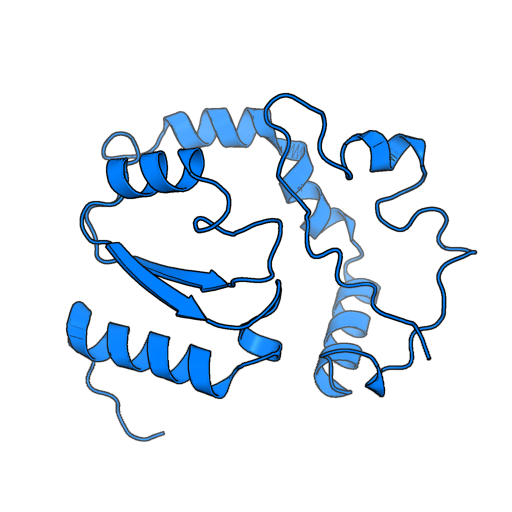57 -0.923 13.078 1.00 80.50 106 LEU A O 1
ATOM 848 N N . SER A 1 107 ? 5.638 -2.660 11.794 1.00 74.44 107 SER A N 1
ATOM 849 C CA . SER A 1 107 ? 6.408 -3.679 12.515 1.00 74.44 107 SER A CA 1
ATOM 850 C C . SER A 1 107 ? 7.916 -3.403 12.522 1.00 74.44 107 SER A C 1
ATOM 852 O O . SER A 1 107 ? 8.605 -3.854 13.436 1.00 74.44 107 SER A O 1
ATOM 854 N N . MET A 1 108 ? 8.447 -2.674 11.530 1.00 73.56 108 MET A N 1
ATOM 855 C CA . MET A 1 108 ? 9.867 -2.284 11.483 1.00 73.56 108 MET A CA 1
ATOM 856 C C . MET A 1 108 ? 10.109 -0.777 11.681 1.00 73.56 108 MET A C 1
ATOM 858 O O . MET A 1 108 ? 11.266 -0.353 11.686 1.00 73.56 108 MET A O 1
ATOM 862 N N . ALA A 1 109 ? 9.058 0.027 11.893 1.00 79.19 109 ALA A N 1
ATOM 863 C CA . ALA A 1 109 ? 9.149 1.475 12.095 1.00 79.19 109 ALA A CA 1
ATOM 864 C C . ALA A 1 109 ? 8.403 1.935 13.370 1.00 79.19 109 ALA A C 1
ATOM 866 O O . ALA A 1 109 ? 7.320 2.515 13.273 1.00 79.19 109 ALA A O 1
ATOM 867 N N . PRO A 1 110 ? 8.996 1.757 14.572 1.00 79.62 110 PRO A N 1
ATOM 868 C CA . PRO A 1 110 ? 8.316 2.005 15.850 1.00 79.62 110 PRO A CA 1
ATOM 869 C C . PRO A 1 110 ? 7.712 3.406 15.993 1.00 79.62 110 PRO A C 1
ATOM 871 O O . PRO A 1 110 ? 6.586 3.540 16.448 1.00 79.62 110 PRO A O 1
ATOM 874 N N . LYS A 1 111 ? 8.408 4.451 15.523 1.00 81.06 111 LYS A N 1
ATOM 875 C CA . LYS A 1 111 ? 7.882 5.826 15.566 1.00 81.06 111 LYS A CA 1
ATOM 876 C C . LYS A 1 111 ? 6.630 6.010 14.713 1.00 81.06 111 LYS A C 1
ATOM 878 O O . LYS A 1 111 ? 5.722 6.721 15.109 1.00 81.06 111 LYS A O 1
ATOM 883 N N . MET A 1 112 ? 6.574 5.382 13.538 1.00 84.75 112 MET A N 1
ATOM 884 C CA . MET A 1 112 ? 5.374 5.455 12.703 1.00 84.75 112 MET A CA 1
ATOM 885 C C . MET A 1 112 ? 4.215 4.687 13.346 1.00 84.75 112 MET A C 1
ATOM 887 O O . MET A 1 112 ? 3.070 5.104 13.207 1.00 84.75 112 MET A O 1
ATOM 891 N N . ALA A 1 113 ? 4.506 3.593 14.061 1.00 86.75 113 ALA A N 1
ATOM 892 C CA . ALA A 1 113 ? 3.498 2.847 14.808 1.00 86.75 113 ALA A CA 1
ATOM 893 C C . ALA A 1 113 ? 2.930 3.689 15.963 1.00 86.75 113 ALA A C 1
ATOM 895 O O . ALA A 1 113 ? 1.715 3.799 16.086 1.00 86.75 113 ALA A O 1
ATOM 896 N N . GLU A 1 114 ? 3.796 4.357 16.736 1.00 89.75 114 GLU A N 1
ATOM 897 C CA . GLU A 1 114 ? 3.399 5.282 17.809 1.00 89.75 114 GLU A CA 1
ATOM 898 C C . GLU A 1 114 ? 2.501 6.416 17.286 1.00 89.75 114 GLU A C 1
ATOM 900 O O . GLU A 1 114 ? 1.452 6.695 17.866 1.00 89.75 114 GLU A O 1
ATOM 905 N N . GLU A 1 115 ? 2.868 7.050 16.166 1.00 90.62 115 GLU A N 1
ATOM 906 C CA . GLU A 1 115 ? 2.037 8.103 15.573 1.00 90.62 115 GLU A CA 1
ATOM 907 C C . GLU A 1 115 ? 0.718 7.547 15.005 1.00 90.62 115 GLU A C 1
ATOM 909 O O . GLU A 1 115 ? -0.324 8.182 15.154 1.00 90.62 115 GLU A O 1
ATOM 914 N N . GLN A 1 116 ? 0.708 6.347 14.409 1.00 93.19 116 GLN A N 1
ATOM 915 C CA . GLN A 1 116 ? -0.542 5.725 13.959 1.00 93.19 116 GLN A CA 1
ATOM 916 C C . GLN A 1 116 ? -1.491 5.467 15.134 1.00 93.19 116 GLN A C 1
ATOM 918 O O . GLN A 1 116 ? -2.664 5.822 15.052 1.00 93.19 116 GLN A O 1
ATOM 923 N N . GLU A 1 117 ? -1.002 4.876 16.225 1.00 91.75 117 GLU A N 1
ATOM 924 C CA . GLU A 1 117 ? -1.810 4.634 17.425 1.00 91.75 117 GLU A CA 1
ATOM 925 C C . GLU A 1 117 ? -2.334 5.941 18.030 1.00 91.75 117 GLU A C 1
ATOM 927 O O . GLU A 1 117 ? -3.455 5.989 18.534 1.00 91.75 117 GLU A O 1
ATOM 932 N N . ARG A 1 118 ? -1.548 7.019 17.947 1.00 94.19 118 ARG A N 1
ATOM 933 C CA . ARG A 1 118 ? -1.937 8.341 18.439 1.00 94.19 118 ARG A CA 1
ATOM 934 C C . ARG A 1 118 ? -3.040 8.997 17.609 1.00 94.19 118 ARG A C 1
ATOM 936 O O . ARG A 1 118 ? -3.905 9.651 18.187 1.00 94.19 118 ARG A O 1
ATOM 943 N N . TYR A 1 119 ? -2.982 8.885 16.283 1.00 95.88 119 TYR A N 1
ATOM 944 C CA . TYR A 1 119 ? -3.887 9.599 15.375 1.00 95.88 119 TYR A CA 1
ATOM 945 C C . TYR A 1 119 ? -5.039 8.741 14.837 1.00 95.88 119 TYR A C 1
ATOM 947 O O . TYR A 1 119 ? -5.888 9.275 14.131 1.00 95.88 119 TYR A O 1
ATOM 955 N N . VAL A 1 120 ? -5.112 7.443 15.150 1.00 97.19 120 VAL A N 1
ATOM 956 C CA . VAL A 1 120 ? -6.185 6.552 14.677 1.00 97.19 120 VAL A CA 1
ATOM 957 C C . VAL A 1 120 ? -6.915 5.906 15.852 1.00 97.19 120 VAL A C 1
ATOM 959 O O . VAL A 1 120 ? -6.448 4.925 16.428 1.00 97.19 120 VAL A O 1
ATOM 962 N N . GLU A 1 121 ? -8.108 6.407 16.179 1.00 96.31 121 GLU A N 1
ATOM 963 C CA . GLU A 1 121 ? -8.833 5.992 17.391 1.00 96.31 121 GLU A CA 1
ATOM 964 C C . GLU A 1 121 ? -9.436 4.581 17.292 1.00 96.31 121 GLU A C 1
ATOM 966 O O . GLU A 1 121 ? -9.583 3.883 18.297 1.00 96.31 121 GLU A O 1
ATOM 971 N N . ASN A 1 122 ? -9.792 4.133 16.083 1.00 96.00 122 ASN A N 1
ATOM 972 C CA . ASN A 1 122 ? -10.403 2.821 15.846 1.00 96.00 122 ASN A CA 1
ATOM 973 C C . ASN A 1 122 ? -9.618 2.013 14.811 1.00 96.00 122 ASN A C 1
ATOM 975 O O . ASN A 1 122 ? -10.093 1.705 13.712 1.00 96.00 122 ASN A O 1
ATOM 979 N N . LEU A 1 123 ? -8.393 1.663 15.187 1.00 95.81 123 LEU A N 1
ATOM 980 C CA . LEU A 1 123 ? -7.485 0.878 14.367 1.00 95.81 123 LEU A CA 1
ATOM 981 C C . LEU A 1 123 ? -7.768 -0.628 14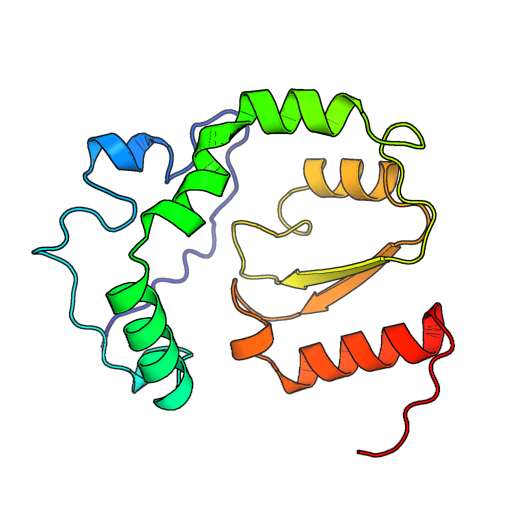.479 1.00 95.81 123 LEU A C 1
ATOM 983 O O . LEU A 1 123 ? -7.816 -1.213 15.561 1.00 95.81 123 LEU A O 1
ATOM 987 N N . THR A 1 124 ? -7.905 -1.291 13.333 1.00 96.38 124 THR A N 1
ATOM 988 C CA . THR A 1 124 ? -7.703 -2.737 13.201 1.00 96.38 124 THR A CA 1
ATOM 989 C C . THR A 1 124 ? -6.369 -2.969 12.517 1.00 96.38 124 THR A C 1
ATOM 991 O O . THR A 1 124 ? -6.188 -2.548 11.378 1.00 96.38 124 THR A O 1
ATOM 994 N N . PHE A 1 125 ? -5.457 -3.644 13.206 1.00 94.56 125 PHE A N 1
ATOM 995 C CA . PHE A 1 125 ? -4.124 -3.946 12.703 1.00 94.56 125 PHE A CA 1
ATOM 996 C C . PHE A 1 125 ? -4.011 -5.444 12.414 1.00 94.56 125 PHE A C 1
ATOM 998 O O . PHE A 1 125 ? -4.281 -6.273 13.283 1.00 94.56 125 PHE A O 1
ATOM 1005 N N . GLU A 1 126 ? -3.630 -5.795 11.193 1.00 95.38 126 GLU A N 1
ATOM 1006 C CA . GLU A 1 126 ? -3.366 -7.171 10.767 1.00 95.38 126 GLU A CA 1
ATOM 1007 C C . GLU A 1 126 ? -1.968 -7.228 10.136 1.00 95.38 126 GLU A C 1
ATOM 1009 O O . GLU A 1 126 ? -1.448 -6.220 9.663 1.00 95.38 126 GLU A O 1
ATOM 1014 N N . THR A 1 127 ? -1.341 -8.403 10.109 1.00 93.31 127 THR A N 1
ATOM 1015 C CA . THR A 1 127 ? -0.003 -8.571 9.523 1.00 93.31 127 THR A CA 1
ATOM 1016 C C . THR A 1 127 ? 0.060 -9.829 8.677 1.00 93.31 127 THR A C 1
ATOM 1018 O O . THR A 1 127 ? -0.413 -10.880 9.109 1.00 93.31 127 THR A O 1
ATOM 1021 N N . ILE A 1 128 ? 0.695 -9.750 7.504 1.00 94.06 128 ILE A N 1
ATOM 1022 C CA . ILE A 1 128 ? 0.836 -10.884 6.580 1.00 94.06 128 ILE A CA 1
ATOM 1023 C C . ILE A 1 128 ? 2.271 -11.093 6.076 1.00 94.06 128 ILE A C 1
ATOM 1025 O O . ILE A 1 128 ? 3.110 -10.189 6.070 1.00 94.06 128 ILE A O 1
ATOM 1029 N N . GLU A 1 129 ? 2.552 -12.313 5.615 1.00 92.94 129 GLU A N 1
ATOM 1030 C CA . GLU A 1 129 ? 3.837 -12.717 5.027 1.00 92.94 129 GLU A CA 1
ATOM 1031 C C . GLU A 1 129 ? 3.918 -12.361 3.531 1.00 92.94 129 GLU A C 1
ATOM 1033 O O . GLU A 1 129 ? 3.882 -13.238 2.656 1.00 92.94 129 GLU A O 1
ATOM 1038 N N . ALA A 1 130 ? 4.037 -11.064 3.253 1.00 91.81 130 ALA A N 1
ATOM 1039 C CA . ALA A 1 130 ? 4.193 -10.492 1.916 1.00 91.81 130 ALA A CA 1
ATOM 1040 C C . ALA A 1 130 ? 5.271 -9.394 1.896 1.00 91.81 130 ALA A C 1
ATOM 1042 O O . ALA A 1 130 ? 5.705 -8.927 2.954 1.00 91.81 130 ALA A O 1
ATOM 1043 N N . GLY A 1 131 ? 5.718 -9.031 0.696 1.00 90.19 131 GLY A N 1
ATOM 1044 C CA . GLY A 1 131 ? 6.471 -7.815 0.414 1.00 90.19 131 GLY A CA 1
ATOM 1045 C C . GLY A 1 131 ? 5.559 -6.627 0.100 1.00 90.19 131 GLY A C 1
ATOM 1046 O O . GLY A 1 131 ? 4.428 -6.548 0.574 1.00 90.19 131 GLY A O 1
ATOM 1047 N N . HIS A 1 132 ? 6.072 -5.702 -0.713 1.00 90.00 132 HIS A N 1
ATOM 1048 C CA . HIS A 1 132 ? 5.449 -4.404 -0.994 1.00 90.00 132 HIS A CA 1
ATOM 1049 C C . HIS A 1 132 ? 4.129 -4.485 -1.785 1.00 90.00 132 HIS A C 1
ATOM 1051 O O . HIS A 1 132 ? 3.319 -3.562 -1.733 1.00 90.00 132 HIS A O 1
ATOM 1057 N N . TRP A 1 133 ? 3.869 -5.586 -2.502 1.00 92.62 133 TRP A N 1
ATOM 1058 C CA . TRP A 1 133 ? 2.678 -5.733 -3.351 1.00 92.62 133 TRP A CA 1
ATOM 1059 C C . TRP A 1 133 ? 1.761 -6.856 -2.852 1.00 92.62 133 TRP A C 1
ATOM 1061 O O . TRP A 1 133 ? 1.466 -7.804 -3.587 1.00 92.62 133 TRP A O 1
ATOM 1071 N N . PRO A 1 134 ? 1.245 -6.776 -1.613 1.00 92.94 134 PRO A N 1
ATOM 1072 C CA . PRO A 1 134 ? 0.568 -7.900 -0.973 1.00 92.94 134 PRO A CA 1
ATOM 1073 C C . PRO A 1 134 ? -0.707 -8.352 -1.687 1.00 92.94 134 PRO A C 1
ATOM 1075 O O . PRO A 1 134 ? -1.084 -9.518 -1.607 1.00 92.94 134 PRO A O 1
ATOM 1078 N N . HIS A 1 135 ? -1.377 -7.446 -2.397 1.00 93.31 135 HIS A N 1
ATOM 1079 C CA . HIS A 1 135 ? -2.575 -7.759 -3.172 1.00 93.31 135 HIS A CA 1
ATOM 1080 C C . HIS A 1 135 ? -2.267 -8.596 -4.423 1.00 93.31 135 HIS A C 1
ATOM 1082 O O . HIS A 1 135 ? -3.145 -9.323 -4.876 1.00 93.31 135 HIS A O 1
ATOM 1088 N N . LEU A 1 136 ? -1.036 -8.539 -4.945 1.00 93.81 136 LEU A N 1
ATOM 1089 C CA . LEU A 1 136 ? -0.557 -9.419 -6.015 1.00 93.81 136 LEU A CA 1
ATOM 1090 C C . LEU A 1 136 ? 0.066 -10.701 -5.445 1.00 93.81 136 LEU A C 1
ATOM 1092 O O . LEU A 1 136 ? -0.167 -11.786 -5.966 1.00 93.81 136 LEU A O 1
ATOM 1096 N N . GLU A 1 137 ? 0.812 -10.600 -4.342 1.00 94.31 137 GLU A N 1
ATOM 1097 C CA . GLU A 1 137 ? 1.499 -11.745 -3.726 1.00 94.31 137 GLU A CA 1
ATOM 1098 C C . GLU A 1 137 ? 0.546 -12.707 -3.004 1.00 94.31 137 GLU A C 1
ATOM 1100 O O . GLU A 1 137 ? 0.719 -13.926 -3.044 1.00 94.31 137 GLU A O 1
ATOM 1105 N N . ARG A 1 138 ? -0.446 -12.161 -2.290 1.00 95.75 138 ARG A N 1
ATOM 1106 C CA . ARG A 1 138 ? -1.357 -12.886 -1.389 1.00 95.75 138 ARG A CA 1
ATOM 1107 C C . ARG A 1 138 ? -2.819 -12.440 -1.570 1.00 95.75 138 ARG A C 1
ATOM 1109 O O . ARG A 1 138 ? -3.494 -12.146 -0.578 1.00 95.75 138 ARG A O 1
ATOM 1116 N N . PRO A 1 139 ? -3.370 -12.439 -2.803 1.00 95.44 139 PRO A N 1
ATOM 1117 C CA . PRO A 1 139 ? -4.700 -11.890 -3.089 1.00 95.44 139 PRO A CA 1
ATOM 1118 C C . PRO A 1 139 ? -5.810 -12.519 -2.237 1.00 95.44 139 PRO A C 1
ATOM 1120 O O . PRO A 1 139 ? -6.686 -11.820 -1.733 1.00 95.44 139 PRO A O 1
ATOM 1123 N N . ALA A 1 140 ? -5.776 -13.839 -2.027 1.00 96.81 140 ALA A N 1
ATOM 1124 C CA . ALA A 1 140 ? -6.789 -14.537 -1.234 1.00 96.81 140 ALA A CA 1
ATOM 1125 C C . ALA A 1 140 ? -6.766 -14.138 0.252 1.00 96.81 140 ALA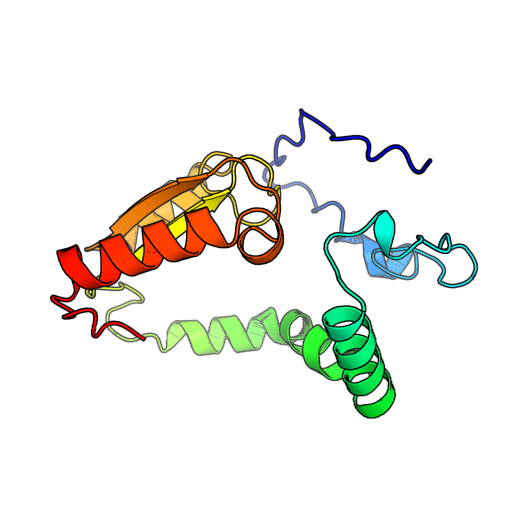 A C 1
ATOM 1127 O O . ALA A 1 140 ? -7.820 -13.998 0.874 1.00 96.81 140 ALA A O 1
ATOM 1128 N N . GLU A 1 141 ? -5.574 -13.944 0.817 1.00 97.62 141 GLU A N 1
ATOM 1129 C CA . GLU A 1 141 ? -5.391 -13.562 2.217 1.00 97.62 141 GLU A CA 1
ATOM 1130 C C . GLU A 1 141 ? -5.805 -12.106 2.445 1.00 97.62 141 GLU A C 1
ATOM 1132 O O . GLU A 1 141 ? -6.613 -11.840 3.336 1.00 97.62 141 GLU A O 1
ATOM 1137 N N . ILE A 1 142 ? -5.369 -11.191 1.570 1.00 97.31 142 ILE A N 1
ATOM 1138 C CA . ILE A 1 142 ? -5.806 -9.788 1.571 1.00 97.31 142 ILE A CA 1
ATOM 1139 C C . ILE A 1 142 ? -7.329 -9.689 1.466 1.00 97.31 142 ILE A C 1
ATOM 1141 O O . ILE A 1 142 ? -7.973 -9.063 2.310 1.00 97.31 142 ILE A O 1
ATOM 1145 N N . ASN A 1 143 ? -7.932 -10.380 0.496 1.00 97.56 143 ASN A N 1
ATOM 1146 C CA . ASN A 1 143 ? -9.382 -10.377 0.322 1.00 97.56 143 ASN A CA 1
ATOM 1147 C C . ASN A 1 143 ? -10.112 -10.927 1.553 1.00 97.56 143 ASN A C 1
ATOM 1149 O O . ASN A 1 143 ? -11.179 -10.428 1.909 1.00 97.56 143 ASN A O 1
ATOM 1153 N N . LYS A 1 144 ? -9.557 -11.944 2.223 1.00 97.38 144 LYS A N 1
ATOM 1154 C CA . LYS A 1 144 ? -10.124 -12.495 3.459 1.00 97.38 144 LYS A CA 1
ATOM 1155 C C . LYS A 1 144 ? -10.082 -11.478 4.601 1.00 97.38 144 LYS A C 1
ATOM 1157 O O . LYS A 1 144 ? -11.088 -11.341 5.295 1.00 97.38 144 LYS A O 1
ATOM 1162 N N . LEU A 1 145 ? -8.964 -10.778 4.795 1.00 97.88 145 LEU A N 1
ATOM 1163 C CA . LEU A 1 145 ? -8.815 -9.764 5.846 1.00 97.88 145 LEU A CA 1
ATOM 1164 C C . LEU A 1 145 ? -9.759 -8.581 5.624 1.00 97.88 145 LEU A C 1
ATOM 1166 O O . LEU A 1 145 ? -10.494 -8.213 6.539 1.00 97.88 145 LEU A O 1
ATOM 1170 N N . ILE A 1 146 ? -9.821 -8.065 4.393 1.00 97.38 146 ILE A N 1
ATOM 1171 C CA . ILE A 1 146 ? -10.739 -6.982 4.024 1.00 97.38 146 ILE A CA 1
ATOM 1172 C C . ILE A 1 146 ? -12.189 -7.411 4.271 1.00 97.38 146 ILE A C 1
ATOM 1174 O O . ILE A 1 146 ? -12.930 -6.711 4.956 1.00 97.38 146 ILE A O 1
ATOM 1178 N N . LYS A 1 147 ? -12.600 -8.594 3.789 1.00 96.88 147 LYS A N 1
ATOM 1179 C CA . LYS A 1 147 ? -13.961 -9.116 4.007 1.00 96.88 147 LYS A CA 1
ATOM 1180 C C . LYS A 1 147 ? -14.289 -9.275 5.489 1.00 96.88 147 LYS A C 1
ATOM 1182 O O . LYS A 1 147 ? -15.358 -8.852 5.917 1.00 96.88 147 LYS A O 1
ATOM 1187 N N . LYS A 1 148 ? -13.379 -9.868 6.271 1.00 96.44 148 LYS A N 1
ATOM 1188 C CA . LYS A 1 148 ? -13.529 -10.018 7.726 1.00 96.44 148 LYS A CA 1
ATOM 1189 C C . LYS A 1 148 ? -13.775 -8.656 8.368 1.00 96.44 148 LYS A C 1
ATOM 1191 O O . LYS A 1 148 ? -14.744 -8.519 9.101 1.00 96.44 148 LYS A O 1
ATOM 1196 N N . TRP A 1 149 ? -12.939 -7.666 8.066 1.00 97.69 149 TRP A N 1
ATOM 1197 C CA . TRP A 1 149 ? -13.046 -6.327 8.637 1.00 97.69 149 TRP A CA 1
ATOM 1198 C C . TRP A 1 149 ? -14.339 -5.611 8.235 1.00 97.69 149 TRP A C 1
ATOM 1200 O O . TRP A 1 149 ? -15.037 -5.090 9.101 1.00 97.69 149 TRP A O 1
ATOM 1210 N N . LEU A 1 150 ? -14.723 -5.659 6.956 1.00 96.81 150 LEU A N 1
ATOM 1211 C CA . LEU A 1 150 ? -15.983 -5.079 6.479 1.00 96.81 150 LEU A CA 1
ATOM 1212 C C . LEU A 1 150 ? -17.194 -5.650 7.235 1.00 96.81 150 LEU A C 1
ATOM 1214 O O . LEU A 1 150 ? -18.081 -4.901 7.642 1.00 96.81 150 LEU A O 1
ATOM 1218 N N . VAL A 1 151 ? -17.220 -6.965 7.469 1.00 95.75 151 VAL A N 1
ATOM 1219 C CA . VAL A 1 151 ? -18.304 -7.623 8.215 1.00 95.75 151 VAL A CA 1
ATOM 1220 C C . VAL A 1 151 ? -18.265 -7.251 9.699 1.00 95.75 151 VAL A C 1
ATOM 1222 O O . VAL A 1 151 ? -19.294 -6.898 10.268 1.00 95.75 151 VAL A O 1
ATOM 1225 N N . THR A 1 152 ? -17.100 -7.330 10.349 1.00 94.31 152 THR A N 1
ATOM 1226 C CA . THR A 1 152 ? -17.008 -7.214 11.815 1.00 94.31 152 THR A CA 1
ATOM 1227 C C . THR A 1 152 ? -16.944 -5.782 12.331 1.00 94.31 152 THR A C 1
ATOM 1229 O O . THR A 1 152 ? -17.324 -5.548 13.476 1.00 94.31 152 THR A O 1
ATOM 1232 N N . LYS A 1 153 ? -16.455 -4.830 11.529 1.00 94.25 153 LYS A N 1
ATOM 1233 C CA . LYS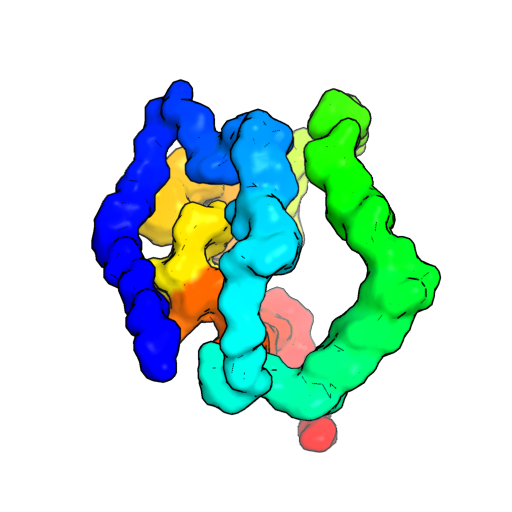 A 1 153 ? -16.284 -3.425 11.930 1.00 94.25 153 LYS A CA 1
ATOM 1234 C C . LYS A 1 153 ? -17.289 -2.485 11.290 1.00 94.25 153 LYS A C 1
ATOM 1236 O O . LYS A 1 153 ? -17.678 -1.519 11.935 1.00 94.25 153 LYS A O 1
ATOM 1241 N N . LEU A 1 154 ? -17.724 -2.773 10.064 1.00 90.81 154 LEU A N 1
ATOM 1242 C CA . LEU A 1 154 ? -18.669 -1.921 9.338 1.00 90.81 154 LEU A CA 1
ATOM 1243 C C . LEU A 1 154 ? -20.061 -2.551 9.175 1.00 90.81 154 LEU A C 1
ATOM 1245 O O . LEU A 1 154 ? -20.959 -1.909 8.638 1.00 90.81 154 LEU A O 1
ATOM 1249 N N . GLY A 1 155 ? -20.262 -3.796 9.622 1.00 86.62 155 GLY A N 1
ATOM 1250 C CA . GLY A 1 155 ? -21.560 -4.474 9.553 1.00 86.62 155 GLY A CA 1
ATOM 1251 C C . GLY A 1 155 ? -22.019 -4.812 8.132 1.00 86.62 155 GLY A C 1
ATOM 1252 O O . GLY A 1 155 ? -23.216 -4.989 7.904 1.00 86.62 155 GLY A O 1
ATOM 1253 N N . PHE A 1 156 ? -21.100 -4.896 7.163 1.00 86.44 156 PHE A N 1
ATOM 1254 C CA . PHE A 1 156 ? -21.455 -5.250 5.788 1.00 86.44 156 PHE A CA 1
ATOM 1255 C C . PHE A 1 156 ? -22.003 -6.677 5.716 1.00 86.44 156 PHE A C 1
ATOM 1257 O O . PHE A 1 156 ? -21.403 -7.623 6.228 1.00 86.44 156 PHE A O 1
ATOM 1264 N N . VAL A 1 157 ? -23.110 -6.847 4.992 1.00 78.69 157 VAL A N 1
ATOM 1265 C CA . VAL A 1 157 ? -23.624 -8.164 4.610 1.00 78.69 157 VAL A CA 1
ATOM 1266 C C . VAL A 1 157 ? -23.009 -8.534 3.266 1.00 78.69 157 VAL A C 1
ATOM 1268 O O . VAL A 1 157 ? -23.302 -7.910 2.247 1.00 78.69 157 VAL A O 1
ATOM 1271 N N . LEU A 1 158 ? -22.135 -9.541 3.258 1.00 72.44 158 LEU A N 1
ATOM 1272 C CA . LEU A 1 158 ? -21.545 -10.052 2.022 1.00 72.44 158 LEU A CA 1
ATOM 1273 C C . LEU A 1 158 ? -22.625 -10.786 1.219 1.00 72.44 158 LEU A C 1
ATOM 1275 O O . LEU A 1 158 ? -22.969 -11.927 1.525 1.00 72.44 158 LEU A O 1
ATOM 1279 N N . LEU A 1 159 ? -23.152 -10.132 0.184 1.00 66.25 159 LEU A N 1
ATOM 1280 C CA . LEU A 1 159 ? -23.899 -10.817 -0.865 1.00 66.25 159 LEU A CA 1
ATOM 1281 C C . LEU A 1 159 ? -22.914 -11.728 -1.608 1.00 66.25 159 LEU A C 1
ATOM 1283 O O . LEU A 1 159 ? -21.816 -11.296 -1.963 1.00 66.25 159 LEU A O 1
ATOM 1287 N N . GLN A 1 160 ? -23.274 -12.999 -1.787 1.00 51.75 160 GLN A N 1
ATOM 1288 C CA . GLN A 1 160 ? -22.495 -13.910 -2.623 1.00 51.75 160 GLN A CA 1
ATOM 1289 C C . GLN A 1 160 ? -22.463 -13.335 -4.047 1.00 51.75 160 GLN A C 1
ATOM 1291 O O . GLN A 1 160 ? -23.515 -13.209 -4.674 1.00 51.75 160 GLN A O 1
ATOM 1296 N N . LEU A 1 161 ? -21.273 -12.935 -4.503 1.00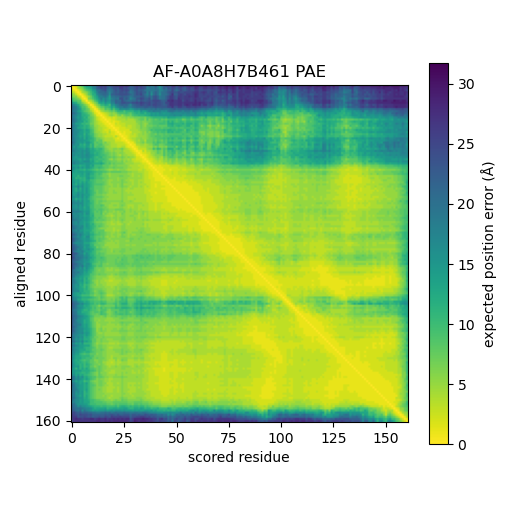 47.75 161 LEU A N 1
ATOM 1297 C CA . LEU A 1 161 ? -20.965 -12.668 -5.910 1.00 47.75 161 LEU A CA 1
ATOM 1298 C C . LEU A 1 161 ? -20.492 -13.964 -6.564 1.00 47.75 161 LEU A C 1
ATOM 1300 O O . LEU A 1 161 ? -19.668 -14.656 -5.916 1.00 47.75 161 LEU A O 1
#

Foldseek 3Di:
DPPPPLPVDPQPDPPDDDPCNCQVVQCHPQRDPVPDDDDPPVNDLDDPVRVVVVCVCCVVPNCCVVCVVVVCVVVVVVVLCPDPPNQAAAAADEDEAEPREPPDHCVSVVVVVVVCVVRYVHYDYHYDHDYDCCCSVPVPVVVVSVVVCCCPRVVDDDDDD

Secondary structure (DSSP, 8-state):
-------TT----TTSPPTTTTTTTTTSTT--GGG-----GGGSS--HHHHHHHHHHHHHH-SHHHHHTTS-HHHHHHHHTT-GGGG-EEEEEEEEEETT-SSS-STT-HHHHHHHHHHEEEEEEEEES--S-HHHHSHHHHHHHHHHHHHHHH-------

Radius of gyration: 19.17 Å; Cα contacts (8 Å, |Δi|>4): 121; chains: 1; bounding box: 47×40×42 Å